Protein AF-A0A7X6UEA7-F1 (afdb_monomer)

Nearest PDB structures (foldseek):
  1wud-assembly1_A  TM=9.842E-01  e=2.933E-04  Escherichia coli
  2rhf-assembly1_A  TM=9.598E-01  e=3.816E-04  Deinococcus radiodurans R1 = ATCC 13939 = DSM 20539
  2e1e-assembly1_A  TM=8.185E-01  e=1.851E-03  Homo sapiens
  7aud-assembly2_A  TM=8.096E-01  e=1.851E-03  Homo sapiens
  2dgz-assembly1_A  TM=7.478E-01  e=2.285E-03  Homo sapiens

Structure (mmCIF, N/CA/C/O backbone):
data_AF-A0A7X6UEA7-F1
#
_entry.id   AF-A0A7X6UEA7-F1
#
loop_
_atom_site.group_PDB
_atom_site.id
_atom_site.type_symbol
_atom_site.label_atom_id
_atom_site.label_alt_id
_atom_site.label_comp_id
_atom_site.label_asym_id
_atom_site.label_entity_id
_atom_site.label_seq_id
_atom_site.pdbx_PDB_ins_code
_atom_site.Cartn_x
_atom_site.Cartn_y
_atom_site.Cartn_z
_atom_site.occupancy
_atom_site.B_iso_or_equiv
_atom_site.auth_seq_id
_atom_site.auth_comp_id
_atom_site.auth_asym_id
_atom_site.auth_atom_id
_atom_site.pdbx_PDB_model_num
ATOM 1 N N . GLN A 1 1 ? -40.895 -9.028 21.533 1.00 49.38 1 GLN A N 1
ATOM 2 C CA . GLN A 1 1 ? -39.539 -9.073 20.947 1.00 49.38 1 GLN A CA 1
ATOM 3 C C . GLN A 1 1 ? -39.641 -8.357 19.608 1.00 49.38 1 GLN A C 1
ATOM 5 O O . GLN A 1 1 ? -40.532 -8.708 18.850 1.00 49.38 1 GLN A O 1
ATOM 10 N N . GLY A 1 2 ? -38.910 -7.258 19.406 1.00 52.75 2 GLY A N 1
ATOM 11 C CA . GLY A 1 2 ? -39.102 -6.371 18.250 1.00 52.75 2 GLY A CA 1
ATOM 12 C C . GLY A 1 2 ? -38.281 -6.816 17.039 1.00 52.75 2 GLY A C 1
ATOM 13 O O . GLY A 1 2 ? -37.097 -7.087 17.183 1.00 52.75 2 GLY A O 1
ATOM 14 N N . GLU A 1 3 ? -38.911 -6.857 15.866 1.00 56.59 3 GLU A N 1
ATOM 15 C CA . GLU A 1 3 ? -38.336 -7.223 14.555 1.00 56.59 3 GLU A CA 1
ATOM 16 C C . GLU A 1 3 ? -37.404 -6.163 13.933 1.00 56.59 3 GLU A C 1
ATOM 18 O O . GLU A 1 3 ? -37.023 -6.257 12.771 1.00 56.59 3 GLU A O 1
ATOM 23 N N . TRP A 1 4 ? -36.989 -5.157 14.697 1.00 60.94 4 TRP A N 1
ATOM 24 C CA . TRP A 1 4 ? -36.084 -4.103 14.242 1.00 60.94 4 TRP A CA 1
ATOM 25 C C . TRP A 1 4 ? -34.906 -4.051 15.209 1.00 60.94 4 TRP A C 1
ATOM 27 O O . TRP A 1 4 ? -35.116 -4.238 16.407 1.00 60.94 4 TRP A O 1
ATOM 37 N N . GLY A 1 5 ? -33.684 -3.829 14.706 1.00 74.19 5 GLY A N 1
ATOM 38 C CA . GLY A 1 5 ? -32.421 -3.788 15.465 1.00 74.19 5 GLY A CA 1
ATOM 39 C C . GLY A 1 5 ? -32.334 -2.636 16.472 1.00 74.19 5 GLY A C 1
ATOM 40 O O . GLY A 1 5 ? -31.448 -1.790 16.399 1.00 74.19 5 GLY A O 1
ATOM 41 N N . VAL A 1 6 ? -33.286 -2.580 17.394 1.00 78.25 6 VAL A N 1
ATOM 42 C CA . VAL A 1 6 ? -33.416 -1.574 18.434 1.00 78.25 6 VAL A CA 1
ATOM 43 C C . VAL A 1 6 ? -32.502 -1.974 19.581 1.00 78.25 6 VAL A C 1
ATOM 45 O O . VAL A 1 6 ? -32.637 -3.051 20.162 1.00 78.25 6 VAL A O 1
ATOM 48 N N . LEU A 1 7 ? -31.571 -1.087 19.913 1.00 83.19 7 LEU A N 1
ATOM 49 C CA . LEU A 1 7 ? -30.723 -1.223 21.087 1.00 83.19 7 LEU A CA 1
ATOM 50 C C . LEU A 1 7 ? -31.416 -0.571 22.284 1.00 83.19 7 LEU A C 1
ATOM 52 O O . LEU A 1 7 ? -31.920 0.547 22.185 1.00 83.19 7 LEU A O 1
ATOM 56 N N . ALA A 1 8 ? -31.422 -1.269 23.417 1.00 82.31 8 ALA A N 1
ATOM 57 C CA . ALA A 1 8 ? -31.910 -0.746 24.686 1.00 82.31 8 ALA A CA 1
ATOM 58 C C . ALA A 1 8 ? -30.732 -0.511 25.649 1.00 82.31 8 ALA A C 1
ATOM 60 O O . ALA A 1 8 ? -29.780 -1.298 25.640 1.00 82.31 8 ALA A O 1
ATOM 61 N N . PRO A 1 9 ? -30.779 0.537 26.493 1.00 85.38 9 PRO A N 1
ATOM 62 C CA . PRO A 1 9 ? -29.775 0.748 27.528 1.00 85.38 9 PR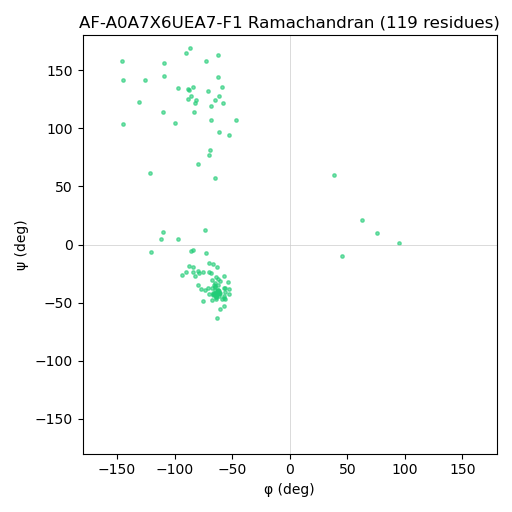O A CA 1
ATOM 63 C C . PRO A 1 9 ? -29.718 -0.441 28.490 1.00 85.38 9 PRO A C 1
ATOM 65 O O . PRO A 1 9 ? -30.748 -0.935 28.947 1.00 85.38 9 PRO A O 1
ATOM 68 N N . THR A 1 10 ? -28.507 -0.882 28.818 1.00 89.12 10 THR A N 1
ATOM 69 C CA . THR A 1 10 ? -28.282 -1.892 29.857 1.00 89.12 10 THR A CA 1
ATOM 70 C C . THR A 1 10 ? -28.179 -1.230 31.232 1.00 89.12 10 THR A C 1
ATOM 72 O O . THR A 1 10 ? -28.038 -0.012 31.343 1.00 89.12 10 THR A O 1
ATOM 75 N N . GLU A 1 11 ? -28.190 -2.024 32.305 1.00 89.31 11 GLU A N 1
ATOM 76 C CA . GLU A 1 11 ? -27.965 -1.526 33.673 1.00 89.31 11 GLU A CA 1
ATOM 77 C C . GLU A 1 11 ? -26.655 -0.726 33.807 1.00 89.31 11 GLU A C 1
ATOM 79 O O . GLU A 1 11 ? -26.604 0.267 34.533 1.00 89.31 11 GLU A O 1
ATOM 84 N N . ALA A 1 12 ? -25.630 -1.089 33.028 1.00 87.50 12 ALA A N 1
ATOM 85 C CA . ALA A 1 12 ? -24.346 -0.393 32.981 1.00 87.50 12 ALA A CA 1
ATOM 86 C C . ALA A 1 12 ? -24.431 1.034 32.399 1.00 87.50 12 ALA A C 1
ATOM 88 O O . ALA A 1 12 ? -23.524 1.833 32.612 1.00 87.50 12 ALA A O 1
ATOM 89 N N . ALA A 1 13 ? -25.514 1.394 31.700 1.00 88.50 13 ALA A N 1
ATOM 90 C CA . ALA A 1 13 ? -25.705 2.746 31.175 1.00 88.50 13 ALA A CA 1
ATOM 91 C C . ALA A 1 13 ? -26.101 3.760 32.263 1.00 88.50 13 ALA A C 1
ATOM 93 O O . ALA A 1 13 ? -25.869 4.956 32.100 1.00 88.50 13 ALA A O 1
ATOM 94 N N . LYS A 1 14 ? -26.683 3.312 33.385 1.00 91.75 14 LYS A N 1
ATOM 95 C CA . LY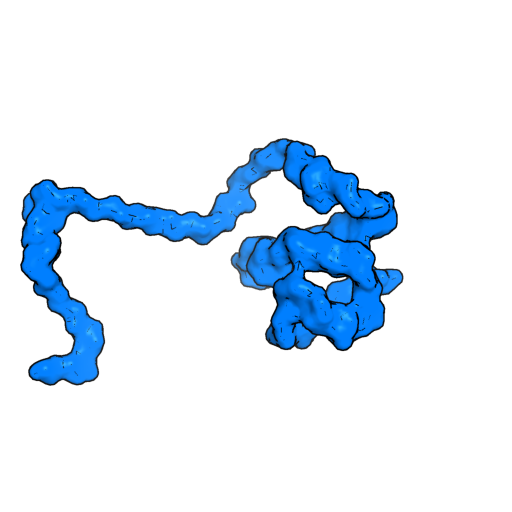S A 1 14 ? -27.197 4.192 34.451 1.00 91.75 14 LYS A CA 1
ATOM 96 C C . LYS A 1 14 ? -26.143 5.150 35.040 1.00 91.75 14 LYS A C 1
ATOM 98 O O . LYS A 1 14 ? -26.424 6.348 35.052 1.00 91.75 14 LYS A O 1
ATOM 103 N N . PRO A 1 15 ? -24.959 4.696 35.498 1.00 92.31 15 PRO A N 1
ATOM 104 C CA . PRO A 1 15 ? -23.942 5.602 36.047 1.00 92.31 15 PRO A CA 1
ATOM 105 C C . PRO A 1 15 ? -23.345 6.536 34.983 1.00 92.31 15 PRO A C 1
ATOM 107 O O . PRO A 1 15 ? -23.004 7.678 35.283 1.00 92.31 15 PRO A O 1
ATOM 110 N N . VAL A 1 16 ? -23.278 6.097 33.722 1.00 93.06 16 VAL A N 1
ATOM 111 C CA . VAL A 1 16 ? -22.806 6.929 32.603 1.00 93.06 16 VAL A CA 1
ATOM 112 C C . VAL A 1 16 ? -23.785 8.073 32.324 1.00 93.06 16 VAL A C 1
ATOM 114 O O . VAL A 1 16 ? -23.383 9.230 32.249 1.00 93.06 16 VAL A O 1
ATOM 117 N N . LEU A 1 17 ? -25.086 7.773 32.241 1.00 90.81 17 LEU A N 1
ATOM 118 C CA . LEU A 1 17 ? -26.136 8.767 31.979 1.00 90.81 17 LEU A CA 1
ATOM 119 C C . LEU A 1 17 ? -26.337 9.754 33.138 1.00 90.81 17 LEU A C 1
ATOM 121 O O . LEU A 1 17 ? -26.809 10.867 32.920 1.00 90.81 17 LEU A O 1
ATOM 125 N N . ARG A 1 18 ? -25.971 9.362 34.362 1.00 91.88 18 ARG A N 1
ATOM 126 C CA . ARG A 1 18 ? -25.966 10.236 35.546 1.00 91.88 18 ARG A CA 1
ATOM 127 C C . ARG A 1 18 ? -24.699 11.084 35.679 1.00 91.88 18 ARG A C 1
ATOM 129 O O . ARG A 1 18 ? -24.629 11.912 36.579 1.00 91.88 18 ARG A O 1
ATOM 136 N N . GLY A 1 19 ? -23.706 10.888 34.809 1.00 88.69 19 GLY A N 1
ATOM 137 C CA . GLY A 1 19 ? -22.423 11.593 34.871 1.00 88.69 19 GLY A CA 1
ATOM 138 C C . GLY A 1 19 ? -21.476 11.093 35.968 1.00 88.69 19 GLY A C 1
ATOM 139 O O . GLY A 1 19 ? -20.447 11.714 36.215 1.00 88.69 19 GLY A O 1
ATOM 140 N N . GLU A 1 20 ? -21.793 9.969 36.612 1.00 95.12 20 GLU A N 1
ATOM 141 C CA . GLU A 1 20 ? -20.987 9.352 37.675 1.00 95.12 20 GLU A CA 1
ATOM 142 C C . GLU A 1 20 ? -19.809 8.547 37.102 1.00 95.12 20 GLU A C 1
ATOM 144 O O . GLU A 1 20 ? -18.808 8.326 37.781 1.00 95.12 20 GLU A O 1
ATOM 149 N N . GLN A 1 21 ? -19.909 8.121 35.839 1.00 91.50 21 GLN A N 1
ATOM 150 C CA . GLN A 1 21 ? -18.874 7.367 35.141 1.00 91.50 21 GLN A CA 1
ATOM 151 C C . GLN A 1 21 ? -18.587 7.964 33.763 1.00 91.50 21 GLN A C 1
ATOM 153 O O . GLN A 1 21 ? -19.469 8.045 32.909 1.00 91.50 21 GLN A O 1
ATOM 158 N N . GLN A 1 22 ? -17.327 8.336 33.523 1.00 89.12 22 GLN A N 1
ATOM 159 C CA . GLN A 1 22 ? -16.885 8.803 32.210 1.00 89.12 22 GLN A CA 1
ATOM 160 C C . GLN A 1 22 ? -16.540 7.628 31.295 1.00 89.12 22 GLN A C 1
ATOM 162 O O . GLN A 1 22 ? -15.848 6.691 31.696 1.00 89.12 22 GLN A O 1
ATOM 167 N N . VAL A 1 23 ? -16.994 7.709 30.045 1.00 89.94 23 VAL A N 1
ATOM 168 C CA . VAL A 1 23 ? -16.645 6.763 28.982 1.00 89.94 23 VAL A CA 1
ATOM 169 C C . VAL A 1 23 ? -15.744 7.479 27.986 1.00 89.94 23 VAL A C 1
ATOM 171 O O . VAL A 1 23 ? -16.171 8.408 27.305 1.00 89.94 23 VAL A O 1
ATOM 174 N N . MET A 1 24 ? -14.492 7.038 27.898 1.00 89.31 24 MET A N 1
ATOM 175 C CA . MET A 1 24 ? -13.544 7.549 26.911 1.00 89.31 24 MET A CA 1
ATOM 176 C C . MET A 1 24 ? -13.759 6.813 25.589 1.00 89.31 24 MET A C 1
ATOM 178 O O . MET A 1 24 ? -13.518 5.609 25.496 1.00 89.31 24 MET A O 1
ATOM 182 N N . MET A 1 25 ? -14.201 7.526 24.555 1.00 82.44 25 MET A N 1
ATOM 183 C CA . MET A 1 25 ? -14.243 6.978 23.203 1.00 82.44 25 MET A CA 1
ATOM 184 C C . MET A 1 25 ? -12.848 7.096 22.591 1.00 82.44 25 MET A C 1
ATOM 186 O O . MET A 1 25 ? -12.288 8.192 22.540 1.00 82.44 25 MET A O 1
ATOM 190 N N . ARG A 1 26 ? -12.266 5.983 22.124 1.00 80.50 26 ARG A N 1
ATOM 191 C CA . ARG A 1 26 ? -11.059 6.086 21.295 1.00 80.50 26 ARG A CA 1
ATOM 192 C C . ARG A 1 26 ? -11.465 6.805 20.010 1.00 80.50 26 ARG A C 1
ATOM 194 O O . ARG A 1 26 ? -12.382 6.356 19.322 1.00 80.50 26 ARG A O 1
ATOM 201 N N . GLU A 1 27 ? -10.795 7.899 19.682 1.00 70.81 27 GLU A N 1
ATOM 202 C CA . GLU A 1 27 ? -10.902 8.460 18.343 1.00 70.81 27 GLU A CA 1
ATOM 203 C C . GLU A 1 27 ? -10.233 7.469 17.390 1.00 70.81 27 GLU A C 1
ATOM 205 O O . GLU A 1 27 ? -9.055 7.129 17.542 1.00 70.81 27 GLU A O 1
ATOM 210 N N . GLU A 1 28 ? -10.991 6.942 16.431 1.00 55.75 28 GLU A N 1
ATOM 211 C CA . GLU A 1 28 ? -10.372 6.234 15.326 1.00 55.75 28 GLU A CA 1
ATOM 212 C C . GLU A 1 28 ? -9.615 7.257 14.497 1.00 55.75 28 GLU A C 1
ATOM 214 O O . GLU A 1 28 ? -10.196 8.091 13.802 1.00 55.75 28 GLU A O 1
ATOM 219 N N . VAL A 1 29 ? -8.290 7.207 14.606 1.00 57.38 29 VAL A N 1
ATOM 220 C CA . VAL A 1 29 ? -7.404 8.012 13.781 1.00 57.38 29 VAL A CA 1
ATOM 221 C C . VAL A 1 29 ? -7.498 7.457 12.360 1.00 57.38 29 VAL A C 1
ATOM 223 O O . VAL A 1 29 ? -6.658 6.671 11.925 1.00 57.38 29 VAL A O 1
ATOM 226 N N . VAL A 1 30 ? -8.533 7.850 11.611 1.00 55.88 30 VAL A N 1
ATOM 227 C CA . VAL A 1 30 ? -8.482 7.820 10.149 1.00 55.88 30 VAL A CA 1
ATOM 228 C C . VAL A 1 30 ? -7.347 8.769 9.817 1.00 55.88 30 VAL A C 1
ATOM 230 O O . VAL A 1 30 ? -7.511 9.983 9.925 1.00 55.88 30 VAL A O 1
ATOM 233 N N . ALA A 1 31 ? -6.157 8.210 9.596 1.00 50.38 31 ALA A N 1
ATOM 234 C CA . ALA A 1 31 ? -4.902 8.936 9.594 1.00 50.38 31 ALA A CA 1
ATOM 235 C C . ALA A 1 31 ? -4.970 10.141 8.648 1.00 50.38 31 ALA A C 1
ATOM 237 O O . ALA A 1 31 ? -4.681 10.045 7.456 1.00 50.38 31 ALA A O 1
ATOM 238 N N . ARG A 1 32 ? -5.300 11.311 9.204 1.00 54.88 32 ARG A N 1
ATOM 239 C CA . ARG A 1 32 ? -5.044 12.611 8.597 1.00 54.88 32 ARG A CA 1
ATOM 240 C C . ARG A 1 32 ? -3.537 12.815 8.646 1.00 54.88 32 ARG A C 1
ATOM 242 O O . ARG A 1 32 ? -3.006 13.522 9.494 1.00 54.88 32 ARG A O 1
ATOM 249 N N . SER A 1 33 ? -2.825 12.144 7.747 1.00 50.88 33 SER A N 1
ATOM 250 C CA . SER A 1 33 ? -1.396 12.354 7.545 1.00 50.88 33 SER A CA 1
ATOM 251 C C . SER A 1 33 ? -1.193 13.604 6.690 1.00 50.88 33 SER A C 1
ATOM 253 O O . SER A 1 33 ? -0.811 13.553 5.526 1.00 50.88 33 SER A O 1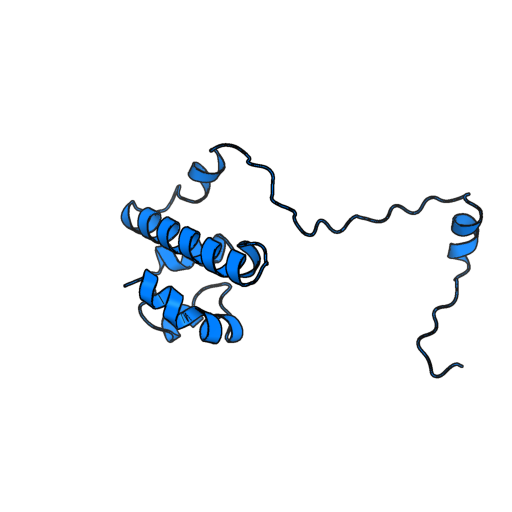
ATOM 255 N N . ALA A 1 34 ? -1.493 14.753 7.288 1.00 52.28 34 ALA A N 1
ATOM 256 C CA . ALA A 1 34 ? -1.074 16.062 6.816 1.00 52.28 34 ALA A CA 1
ATOM 257 C C . ALA A 1 34 ? -0.253 16.722 7.929 1.00 52.28 34 ALA A C 1
ATOM 259 O O . ALA A 1 34 ? -0.610 17.755 8.477 1.00 52.28 34 ALA A O 1
ATOM 260 N N . ALA A 1 35 ? 0.860 16.088 8.289 1.00 47.97 35 ALA A N 1
ATOM 261 C CA . 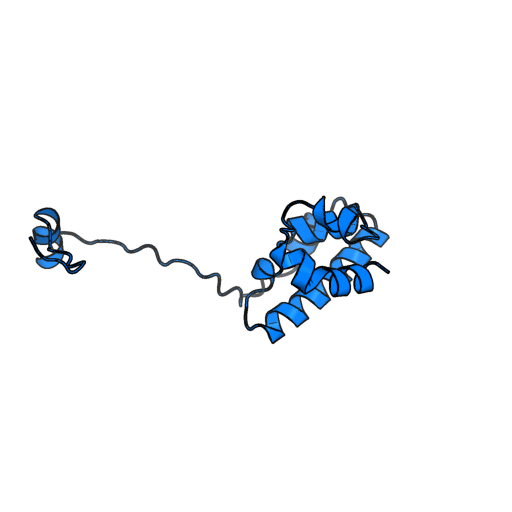ALA A 1 35 ? 1.923 16.727 9.047 1.00 47.97 35 ALA A CA 1
ATOM 262 C C . ALA A 1 35 ? 3.255 16.157 8.558 1.00 47.97 35 ALA A C 1
ATOM 264 O O . ALA A 1 35 ? 3.625 15.020 8.851 1.00 47.97 35 ALA A O 1
ATOM 265 N N . ARG A 1 36 ? 3.956 16.965 7.755 1.00 56.53 36 ARG A N 1
ATOM 266 C CA . ARG A 1 36 ? 5.355 16.769 7.366 1.00 56.53 36 ARG A CA 1
ATOM 267 C C . ARG A 1 36 ? 6.186 16.424 8.608 1.00 56.53 36 ARG A C 1
ATOM 269 O O . ARG A 1 36 ? 6.498 17.310 9.397 1.00 56.53 36 ARG A O 1
ATOM 276 N N . ARG A 1 37 ? 6.606 15.164 8.746 1.00 46.97 37 ARG A N 1
ATOM 277 C CA . ARG A 1 37 ? 7.806 14.825 9.524 1.00 46.97 37 ARG A CA 1
ATOM 278 C C . ARG A 1 37 ? 9.013 14.893 8.581 1.00 46.97 37 ARG A C 1
ATOM 280 O O . ARG A 1 37 ? 8.971 14.267 7.519 1.00 46.97 37 ARG A O 1
ATOM 287 N N . PRO A 1 38 ? 10.058 15.668 8.914 1.00 42.38 38 PRO A N 1
ATOM 288 C CA . PRO A 1 38 ? 11.204 15.865 8.038 1.00 42.38 38 PRO A CA 1
ATOM 289 C C . PRO A 1 38 ? 12.059 14.590 7.938 1.00 42.38 38 PRO A C 1
ATOM 291 O O . PRO A 1 38 ? 12.367 13.957 8.943 1.00 42.38 38 PRO A O 1
ATOM 294 N N . SER A 1 39 ? 12.381 14.233 6.690 1.00 51.69 39 SER A N 1
ATOM 295 C CA . SER A 1 39 ? 13.567 13.532 6.151 1.00 51.69 39 SER A CA 1
ATOM 296 C C . SER A 1 39 ? 14.174 12.271 6.800 1.00 51.69 39 SER A C 1
ATOM 298 O O . SER A 1 39 ? 14.984 11.635 6.127 1.00 51.69 39 SER A O 1
ATOM 300 N N . SER A 1 40 ? 13.802 11.812 7.999 1.00 45.09 40 SER A N 1
ATOM 301 C CA . SER A 1 40 ? 14.421 10.605 8.588 1.00 45.09 40 SER A CA 1
ATOM 302 C C . SER A 1 40 ? 13.819 9.286 8.087 1.00 45.09 40 SER A C 1
ATOM 304 O O . SER A 1 40 ? 14.528 8.288 7.991 1.00 45.09 40 SER A O 1
ATOM 306 N N . ALA A 1 41 ? 12.550 9.286 7.663 1.00 48.44 41 ALA A N 1
ATOM 307 C CA . ALA A 1 41 ? 11.897 8.106 7.081 1.00 48.44 41 ALA A CA 1
ATOM 308 C C . ALA A 1 41 ? 12.442 7.733 5.689 1.00 48.44 41 ALA A C 1
ATOM 310 O O . ALA A 1 41 ? 12.238 6.614 5.226 1.00 48.44 41 ALA A O 1
ATOM 311 N N . LYS A 1 42 ? 13.165 8.649 5.023 1.00 48.06 42 LYS A N 1
ATOM 312 C CA . LYS A 1 42 ? 13.803 8.365 3.730 1.00 48.06 42 LYS A CA 1
ATOM 313 C C . LYS A 1 42 ? 14.984 7.398 3.870 1.00 48.06 42 LYS A C 1
ATOM 315 O O . LYS A 1 42 ? 15.310 6.734 2.903 1.00 48.06 42 LYS A O 1
ATOM 320 N N . LYS A 1 43 ? 15.606 7.291 5.053 1.00 47.12 43 LYS A N 1
ATOM 321 C CA . LYS A 1 43 ? 16.776 6.420 5.263 1.00 47.12 43 LYS A CA 1
ATOM 322 C C . LYS A 1 43 ? 16.440 4.997 5.700 1.00 47.12 43 LYS A C 1
ATOM 324 O O . LYS A 1 43 ? 17.251 4.118 5.467 1.00 47.12 43 LYS A O 1
ATOM 329 N N . THR A 1 44 ? 15.285 4.745 6.314 1.00 49.44 44 THR A N 1
ATOM 330 C CA . THR A 1 44 ? 14.942 3.401 6.816 1.00 49.44 44 THR A CA 1
ATOM 331 C C . THR A 1 44 ? 14.136 2.563 5.827 1.00 49.44 44 THR A C 1
ATOM 333 O O . THR A 1 44 ? 14.231 1.342 5.865 1.00 49.44 44 THR A O 1
ATOM 336 N N . ALA A 1 45 ? 13.380 3.181 4.913 1.00 53.94 45 ALA A N 1
ATOM 337 C CA . ALA A 1 45 ? 12.604 2.444 3.910 1.00 53.94 45 ALA A CA 1
ATOM 338 C C . ALA A 1 45 ? 13.450 1.934 2.724 1.00 53.94 45 ALA A C 1
ATOM 340 O O . ALA A 1 45 ? 13.077 0.948 2.092 1.00 53.94 45 ALA A O 1
ATOM 341 N N . THR A 1 46 ? 14.589 2.577 2.438 1.00 55.59 46 THR A N 1
ATOM 342 C CA . THR A 1 46 ? 15.485 2.252 1.313 1.00 55.59 46 THR A CA 1
ATOM 343 C C . THR A 1 46 ? 16.839 1.684 1.744 1.00 55.59 46 THR A C 1
ATOM 345 O O . THR A 1 46 ? 17.680 1.452 0.886 1.00 55.59 46 THR A O 1
ATOM 348 N N . ALA A 1 47 ? 17.064 1.449 3.045 1.00 58.53 47 ALA A N 1
ATOM 349 C CA . ALA A 1 47 ? 18.365 1.016 3.576 1.00 58.53 47 ALA A CA 1
ATOM 350 C C . ALA A 1 47 ? 18.902 -0.282 2.940 1.00 58.53 47 ALA A C 1
ATOM 352 O O . ALA A 1 47 ? 20.112 -0.453 2.863 1.00 58.53 47 ALA A O 1
ATOM 353 N N . ASP A 1 48 ? 18.008 -1.151 2.454 1.00 65.62 48 ASP A N 1
ATOM 354 C CA . ASP A 1 48 ? 18.355 -2.425 1.806 1.00 65.62 48 ASP A CA 1
ATOM 355 C C . ASP A 1 48 ? 18.072 -2.442 0.288 1.00 65.62 48 ASP A C 1
ATOM 357 O O . ASP A 1 48 ? 18.037 -3.516 -0.311 1.00 65.62 48 ASP A O 1
ATOM 361 N N . LEU A 1 49 ? 17.767 -1.300 -0.339 1.00 75.19 49 LEU A N 1
ATOM 362 C CA . LEU A 1 49 ? 17.491 -1.243 -1.779 1.00 75.19 49 LEU A CA 1
ATOM 363 C C . LEU A 1 49 ? 18.748 -0.812 -2.539 1.00 75.19 49 LEU A C 1
ATOM 365 O O . LEU A 1 49 ? 19.402 0.157 -2.156 1.00 75.19 49 LEU A O 1
ATOM 369 N N . SER A 1 50 ? 19.061 -1.499 -3.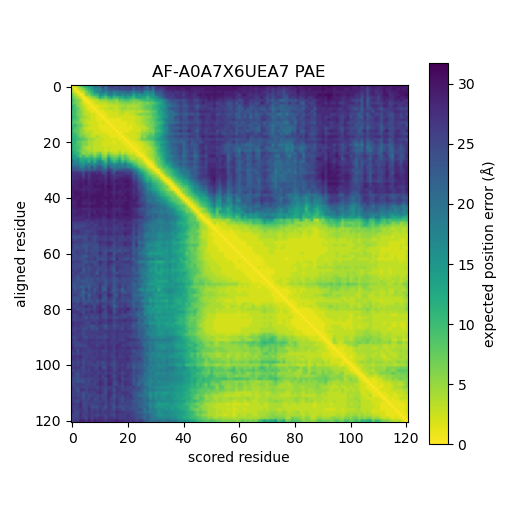641 1.00 83.62 50 SER A N 1
ATOM 370 C CA . SER A 1 50 ? 20.064 -1.017 -4.597 1.00 83.62 50 SER A CA 1
ATOM 371 C C . SER A 1 50 ? 19.622 0.314 -5.218 1.00 83.62 50 SER A C 1
ATOM 373 O O . SER A 1 50 ? 18.446 0.675 -5.166 1.00 83.62 50 SER A O 1
ATOM 375 N N . GLU A 1 51 ? 20.546 1.052 -5.832 1.00 81.94 51 GLU A N 1
ATOM 376 C CA . GLU A 1 51 ? 20.253 2.357 -6.446 1.00 81.94 51 GLU A CA 1
ATOM 377 C C . GLU A 1 51 ? 19.121 2.267 -7.491 1.00 81.94 51 GLU A C 1
ATOM 379 O O . GLU A 1 51 ? 18.175 3.058 -7.474 1.00 81.94 51 GLU A O 1
ATOM 384 N N . ASP A 1 52 ? 19.131 1.202 -8.293 1.00 83.62 52 ASP A N 1
ATOM 385 C CA . ASP A 1 52 ? 18.080 0.867 -9.257 1.00 83.62 52 ASP A CA 1
ATOM 386 C C . ASP A 1 52 ? 16.718 0.583 -8.598 1.00 83.62 52 ASP A C 1
ATOM 388 O O . ASP A 1 52 ? 15.659 1.011 -9.077 1.00 83.62 52 ASP A O 1
ATOM 392 N N . GLN A 1 53 ? 16.721 -0.153 -7.486 1.00 85.31 53 GLN A N 1
ATOM 393 C CA . GLN A 1 53 ? 15.506 -0.477 -6.739 1.00 85.31 53 GLN A CA 1
ATOM 394 C C . GLN A 1 53 ? 14.952 0.763 -6.031 1.00 85.31 53 GLN A C 1
ATOM 396 O O . GLN A 1 53 ? 13.739 0.966 -6.010 1.00 85.31 53 GLN A O 1
ATOM 401 N N . ALA A 1 54 ? 15.820 1.630 -5.508 1.00 85.94 54 ALA A N 1
ATOM 402 C CA . ALA A 1 54 ? 15.437 2.898 -4.903 1.00 85.94 54 ALA A CA 1
ATOM 403 C C . ALA A 1 54 ? 14.799 3.842 -5.936 1.00 85.94 54 ALA A C 1
ATOM 405 O O . ALA A 1 54 ? 13.750 4.424 -5.660 1.00 85.94 54 ALA A O 1
ATOM 406 N N . ALA A 1 55 ? 15.358 3.927 -7.148 1.00 87.50 55 ALA A N 1
ATOM 407 C CA . ALA A 1 55 ? 14.760 4.688 -8.246 1.00 87.50 55 ALA A CA 1
ATOM 408 C C . ALA A 1 55 ? 13.370 4.147 -8.631 1.00 87.50 55 ALA A C 1
ATOM 410 O O . ALA A 1 55 ? 12.420 4.909 -8.815 1.00 87.50 55 ALA A O 1
ATOM 411 N N . THR A 1 56 ? 13.224 2.820 -8.683 1.00 87.81 56 THR A N 1
ATOM 412 C CA . THR A 1 56 ? 11.937 2.159 -8.964 1.00 87.81 56 THR A CA 1
ATOM 413 C C . THR A 1 56 ? 10.911 2.442 -7.862 1.00 87.81 56 THR A C 1
ATOM 415 O O . THR A 1 56 ? 9.754 2.752 -8.141 1.00 87.81 56 THR A O 1
ATOM 418 N N . PHE A 1 57 ? 11.337 2.379 -6.601 1.00 88.25 57 PHE A N 1
ATOM 419 C CA . PHE A 1 57 ? 10.493 2.665 -5.446 1.00 88.25 57 PHE A CA 1
ATOM 420 C C . PHE A 1 57 ? 9.964 4.106 -5.456 1.00 88.25 57 PHE A C 1
ATOM 422 O O . PHE A 1 57 ? 8.783 4.321 -5.183 1.00 88.25 57 PHE A O 1
ATOM 429 N N . GLU A 1 58 ? 10.798 5.089 -5.805 1.00 88.56 58 GLU A N 1
ATOM 430 C CA . GLU A 1 58 ? 10.358 6.486 -5.907 1.00 88.56 58 GLU A CA 1
ATOM 431 C C . GLU A 1 58 ? 9.364 6.688 -7.068 1.00 88.56 58 GLU A C 1
ATOM 433 O O . GLU A 1 58 ? 8.321 7.304 -6.850 1.00 88.56 58 GLU A O 1
ATOM 438 N N . ARG A 1 59 ? 9.581 6.072 -8.246 1.00 89.56 59 ARG A N 1
ATOM 439 C CA . ARG A 1 59 ? 8.593 6.088 -9.354 1.00 89.56 59 ARG A CA 1
ATOM 440 C C . ARG A 1 59 ? 7.230 5.543 -8.909 1.00 89.56 59 ARG A C 1
ATOM 442 O O . ARG A 1 59 ? 6.191 6.160 -9.142 1.00 89.56 59 ARG A O 1
ATOM 449 N N . LEU A 1 60 ? 7.228 4.401 -8.220 1.00 89.94 60 LEU A N 1
ATOM 450 C CA . LEU A 1 60 ? 6.005 3.785 -7.695 1.00 89.94 60 LEU A CA 1
ATOM 451 C C . LEU A 1 60 ? 5.325 4.655 -6.627 1.00 89.94 60 LEU A C 1
ATOM 453 O O . LEU A 1 60 ? 4.096 4.712 -6.545 1.00 89.94 60 LEU A O 1
ATOM 457 N N . ARG A 1 61 ? 6.113 5.346 -5.799 1.00 88.62 61 ARG A N 1
ATOM 458 C CA . ARG A 1 61 ? 5.609 6.261 -4.774 1.00 88.62 61 ARG A CA 1
ATOM 459 C C . ARG A 1 61 ? 4.909 7.469 -5.389 1.00 88.62 61 ARG A C 1
ATOM 461 O O . ARG A 1 61 ? 3.862 7.870 -4.877 1.00 88.62 61 ARG A O 1
ATOM 468 N N . GLU A 1 62 ? 5.484 8.047 -6.438 1.00 89.75 62 GLU A N 1
ATOM 469 C CA . GLU A 1 62 ? 4.903 9.179 -7.165 1.00 89.75 62 GLU A CA 1
ATOM 470 C C . GLU A 1 62 ? 3.583 8.795 -7.828 1.00 89.75 62 GLU A C 1
ATOM 472 O O . GLU A 1 62 ? 2.579 9.480 -7.625 1.00 89.75 62 GLU A O 1
ATOM 477 N N . TRP A 1 63 ? 3.546 7.656 -8.521 1.00 91.69 63 TRP A N 1
ATOM 478 C CA . TRP A 1 63 ? 2.307 7.143 -9.102 1.00 91.69 63 TRP A CA 1
ATOM 479 C C . TRP A 1 63 ? 1.228 6.900 -8.042 1.00 91.69 63 TRP A C 1
ATOM 481 O O . TRP A 1 63 ? 0.109 7.390 -8.178 1.00 91.69 63 TRP A O 1
ATOM 491 N N . ARG A 1 64 ? 1.577 6.245 -6.926 1.00 90.38 64 ARG A N 1
ATOM 492 C CA . ARG A 1 64 ? 0.646 6.017 -5.811 1.00 90.38 64 ARG A CA 1
ATOM 493 C C . ARG A 1 64 ? 0.052 7.323 -5.287 1.00 90.38 64 ARG A C 1
ATOM 495 O O . ARG A 1 64 ? -1.107 7.349 -4.887 1.00 90.38 64 ARG A O 1
ATOM 502 N N . LEU A 1 65 ? 0.843 8.395 -5.241 1.00 88.44 65 LEU A N 1
ATOM 503 C CA . LEU A 1 65 ? 0.364 9.708 -4.820 1.00 88.44 65 LEU A CA 1
ATOM 504 C C . LEU A 1 65 ? -0.630 10.299 -5.831 1.00 88.44 65 LEU A C 1
ATOM 506 O O . LEU A 1 65 ? -1.593 10.932 -5.405 1.00 88.44 65 LEU A O 1
ATOM 510 N N . GLY A 1 66 ? -0.407 10.092 -7.130 1.00 88.50 66 GLY A N 1
ATOM 511 C CA . GLY A 1 66 ? -1.349 10.450 -8.193 1.00 88.50 66 GLY A CA 1
ATOM 512 C C . GLY A 1 66 ? -2.687 9.728 -8.039 1.00 88.50 66 GLY A C 1
ATOM 513 O O . GLY A 1 66 ? -3.711 10.383 -7.865 1.00 88.50 66 GLY A O 1
ATOM 514 N N . GLU A 1 67 ? -2.658 8.398 -7.962 1.00 89.12 67 GLU A N 1
ATOM 515 C CA . GLU A 1 67 ? -3.858 7.561 -7.789 1.00 89.12 67 GLU A CA 1
ATOM 516 C C . GLU A 1 67 ? -4.654 7.920 -6.534 1.00 89.12 67 GLU A C 1
ATOM 518 O O . GLU A 1 67 ? -5.877 8.041 -6.542 1.00 89.12 67 GLU A O 1
ATOM 523 N N . ALA A 1 68 ? -3.942 8.115 -5.427 1.00 85.44 68 ALA A N 1
ATOM 524 C CA . ALA A 1 68 ? -4.531 8.483 -4.151 1.00 85.44 68 ALA A CA 1
ATOM 525 C C . ALA A 1 68 ? -5.243 9.840 -4.220 1.00 85.44 68 ALA A C 1
ATOM 527 O O . ALA A 1 68 ? -6.326 10.003 -3.658 1.00 85.44 68 ALA A O 1
ATOM 528 N N . ARG A 1 69 ? -4.660 10.807 -4.940 1.00 86.75 69 ARG A N 1
ATOM 529 C CA . ARG A 1 69 ? -5.279 12.118 -5.180 1.00 86.75 69 ARG A CA 1
ATOM 530 C C . ARG A 1 69 ? -6.526 12.002 -6.044 1.00 86.75 69 ARG A C 1
ATOM 532 O O . ARG A 1 69 ? -7.523 12.628 -5.705 1.00 86.75 69 ARG A O 1
ATOM 539 N N . GLU A 1 70 ? -6.479 11.206 -7.107 1.00 87.06 70 GLU A N 1
ATOM 540 C CA . GLU A 1 70 ? -7.619 10.996 -8.005 1.00 87.06 70 GLU A CA 1
ATOM 541 C C . GLU A 1 70 ? -8.803 10.341 -7.284 1.00 87.06 70 GLU A C 1
ATOM 543 O O . GLU A 1 70 ? -9.948 10.753 -7.442 1.00 87.06 70 GLU A O 1
ATOM 548 N N . GLN A 1 71 ? -8.521 9.378 -6.409 1.00 84.62 71 GLN A N 1
ATOM 549 C CA . GLN A 1 71 ? -9.541 8.673 -5.634 1.00 84.62 71 GLN A CA 1
ATOM 550 C C . GLN A 1 71 ? -9.936 9.394 -4.336 1.00 84.62 71 GLN A C 1
ATOM 552 O O . GLN A 1 71 ? -10.834 8.937 -3.631 1.00 84.62 71 GLN A O 1
ATOM 557 N N . GLY A 1 72 ? -9.264 10.496 -3.985 1.00 84.00 72 GLY A N 1
ATOM 558 C CA . GLY A 1 72 ? -9.495 11.222 -2.733 1.00 84.00 72 GLY A CA 1
ATOM 559 C C . GLY A 1 72 ? -9.181 10.407 -1.470 1.00 84.00 72 GLY A C 1
ATOM 560 O O . GLY A 1 72 ? -9.687 10.721 -0.392 1.00 84.00 72 GLY A O 1
ATOM 561 N N . VAL A 1 73 ? -8.362 9.357 -1.584 1.00 82.06 73 VAL A N 1
ATOM 562 C CA . VAL A 1 73 ? -7.990 8.464 -0.476 1.00 82.06 73 VAL A CA 1
ATOM 563 C C . VAL A 1 73 ? -6.528 8.665 -0.075 1.00 82.06 73 VAL A C 1
ATOM 565 O O . VAL A 1 73 ? -5.709 9.103 -0.880 1.00 82.06 73 VAL A O 1
ATOM 568 N N . PRO A 1 74 ? -6.131 8.325 1.160 1.00 78.56 74 PRO A N 1
ATOM 569 C CA . PRO A 1 74 ? -4.722 8.349 1.535 1.00 78.56 74 PRO A CA 1
ATOM 570 C C . PRO A 1 74 ? -3.863 7.355 0.718 1.00 78.56 74 PRO A C 1
ATOM 572 O O . PRO A 1 74 ? -4.304 6.229 0.480 1.00 78.56 74 PRO A O 1
ATOM 575 N N . PRO A 1 75 ? -2.598 7.683 0.371 1.00 81.00 75 PRO A N 1
ATOM 576 C CA . PRO A 1 75 ? -1.725 6.821 -0.438 1.00 81.00 75 PRO A CA 1
ATOM 577 C C . PRO A 1 75 ? -1.568 5.385 0.062 1.00 81.00 75 PRO A C 1
ATOM 579 O O . PRO A 1 75 ? -1.558 4.451 -0.735 1.00 81.00 75 PRO A O 1
ATOM 582 N N . TYR A 1 76 ? -1.498 5.187 1.380 1.00 81.56 76 TYR A N 1
ATOM 583 C CA . TYR A 1 76 ? -1.349 3.856 1.975 1.00 81.56 76 TYR A CA 1
ATOM 584 C C . TYR A 1 76 ? -2.544 2.922 1.696 1.00 81.56 76 TYR A C 1
ATOM 586 O O . TYR A 1 76 ? -2.396 1.707 1.816 1.00 81.56 76 TYR A O 1
ATOM 594 N N . VAL A 1 77 ? -3.713 3.464 1.320 1.00 82.25 77 VAL A N 1
ATOM 595 C CA . VAL A 1 77 ? -4.912 2.686 0.958 1.00 82.25 77 VAL A CA 1
ATOM 596 C C . VAL A 1 77 ? -4.744 2.028 -0.411 1.00 82.25 77 VAL A C 1
ATOM 598 O O . VAL A 1 77 ? -5.111 0.861 -0.581 1.00 82.25 77 VAL A O 1
ATOM 601 N N . VAL A 1 78 ? -4.134 2.745 -1.362 1.00 85.12 78 VAL A N 1
ATOM 602 C CA . VAL A 1 78 ? -3.812 2.220 -2.697 1.00 85.12 78 VAL A CA 1
ATOM 603 C C . VAL A 1 78 ? -2.814 1.070 -2.539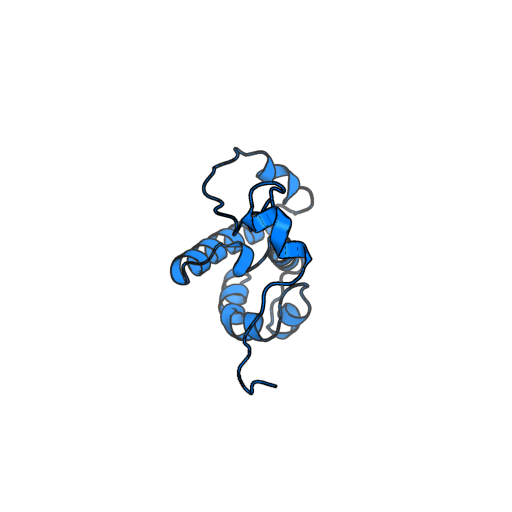 1.00 85.12 78 VAL A C 1
ATOM 605 O O . VAL A 1 78 ? -3.170 -0.093 -2.7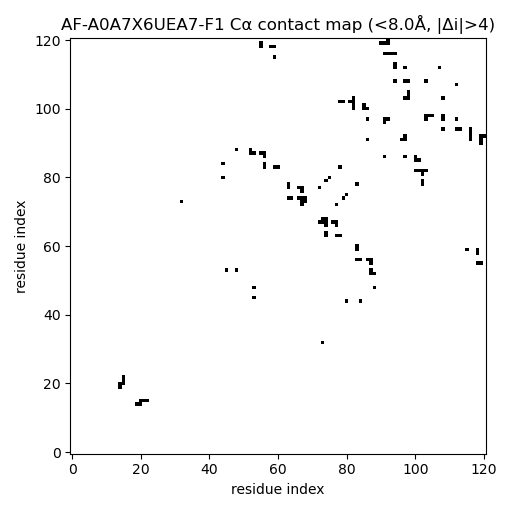44 1.00 85.12 78 VAL A O 1
ATOM 608 N N . PHE A 1 79 ? -1.621 1.365 -2.016 1.00 86.00 79 PHE A N 1
ATOM 609 C CA . PHE A 1 79 ? -0.630 0.361 -1.622 1.00 86.00 79 PHE A CA 1
ATOM 610 C C . PHE A 1 79 ? 0.148 0.796 -0.383 1.00 86.00 79 PHE A C 1
ATOM 612 O O . PHE A 1 79 ? 0.530 1.958 -0.252 1.00 86.00 79 PHE A O 1
ATOM 619 N N . GLY A 1 80 ? 0.442 -0.152 0.506 1.00 81.44 80 GLY A N 1
ATOM 620 C CA . GLY A 1 80 ? 1.359 0.078 1.619 1.00 81.44 80 GLY A CA 1
ATOM 621 C C . GLY A 1 80 ? 2.814 0.154 1.150 1.00 81.44 80 GLY A C 1
ATOM 622 O O . GLY A 1 80 ? 3.173 -0.389 0.105 1.00 81.44 80 GLY A O 1
ATOM 623 N N . ASP A 1 81 ? 3.673 0.789 1.948 1.00 83.38 81 ASP A N 1
ATOM 624 C CA . ASP A 1 81 ? 5.110 0.893 1.646 1.00 83.38 81 ASP A CA 1
ATOM 625 C C . ASP A 1 81 ? 5.781 -0.490 1.548 1.00 83.38 81 ASP A C 1
ATOM 627 O O . ASP A 1 81 ? 6.683 -0.678 0.736 1.00 83.38 81 ASP A O 1
ATOM 631 N N . ALA A 1 82 ? 5.295 -1.482 2.306 1.00 82.25 82 ALA A N 1
ATOM 632 C CA . ALA A 1 82 ? 5.767 -2.866 2.227 1.00 82.25 82 ALA A CA 1
ATOM 633 C C . ALA A 1 82 ? 5.535 -3.487 0.837 1.00 82.25 82 ALA A C 1
ATOM 635 O O . ALA A 1 82 ? 6.432 -4.124 0.289 1.00 82.25 82 ALA A O 1
ATOM 636 N N . THR A 1 83 ? 4.364 -3.246 0.240 1.00 85.75 83 THR A N 1
ATOM 637 C CA . THR A 1 83 ? 4.035 -3.722 -1.110 1.00 85.75 83 THR A CA 1
ATOM 638 C C . THR A 1 83 ? 4.852 -2.983 -2.166 1.00 85.75 83 THR A C 1
ATOM 640 O O . THR A 1 83 ? 5.400 -3.624 -3.056 1.00 85.75 83 THR A O 1
ATOM 643 N N . LEU A 1 84 ? 5.018 -1.658 -2.047 1.00 87.56 84 LEU A N 1
ATOM 644 C CA . LEU A 1 84 ? 5.875 -0.897 -2.967 1.00 87.56 84 LEU A CA 1
ATOM 645 C C . LEU A 1 84 ? 7.336 -1.359 -2.917 1.00 87.56 84 LEU A C 1
ATOM 647 O O . LEU A 1 84 ? 7.985 -1.473 -3.954 1.00 87.56 84 LEU A O 1
ATOM 651 N N . ARG A 1 85 ? 7.850 -1.663 -1.720 1.00 85.44 85 ARG A N 1
ATOM 652 C CA . ARG A 1 85 ? 9.193 -2.224 -1.550 1.00 85.44 85 ARG A CA 1
ATOM 653 C C . ARG A 1 85 ? 9.298 -3.598 -2.204 1.00 85.44 85 ARG A C 1
ATOM 655 O O . ARG A 1 85 ? 10.256 -3.844 -2.925 1.00 85.44 85 ARG A O 1
ATOM 662 N N . ALA A 1 86 ? 8.312 -4.469 -1.999 1.00 85.19 86 ALA A N 1
ATOM 663 C CA . ALA A 1 86 ? 8.288 -5.781 -2.637 1.00 85.19 86 ALA A CA 1
ATOM 664 C C . ALA A 1 86 ? 8.253 -5.669 -4.172 1.00 85.19 86 ALA A C 1
ATOM 666 O O . ALA A 1 86 ? 9.004 -6.367 -4.844 1.00 85.19 86 ALA A O 1
ATOM 667 N N . LEU A 1 87 ? 7.472 -4.740 -4.731 1.00 87.31 87 LEU A N 1
ATOM 668 C CA . LEU A 1 87 ? 7.459 -4.456 -6.171 1.00 87.31 87 LEU A CA 1
ATOM 669 C C . LEU A 1 87 ? 8.820 -3.973 -6.682 1.00 87.31 87 LEU A C 1
ATOM 671 O O . LEU A 1 87 ? 9.293 -4.452 -7.710 1.00 87.31 87 LEU A O 1
ATOM 675 N N . ALA A 1 88 ? 9.470 -3.069 -5.948 1.00 87.81 88 ALA A N 1
ATOM 676 C CA . ALA A 1 88 ? 10.794 -2.568 -6.301 1.00 87.81 88 ALA A CA 1
ATOM 677 C C . ALA A 1 88 ? 11.875 -3.662 -6.245 1.00 87.81 88 ALA A C 1
ATOM 679 O O . ALA A 1 88 ? 12.767 -3.671 -7.088 1.00 87.81 88 ALA A O 1
ATOM 680 N N . VAL A 1 89 ? 11.789 -4.590 -5.285 1.00 85.88 89 VAL A N 1
ATOM 681 C CA . VAL A 1 89 ? 12.740 -5.705 -5.128 1.00 85.88 89 VAL A CA 1
ATOM 682 C C . VAL A 1 89 ? 12.511 -6.794 -6.174 1.00 85.88 89 VAL A C 1
ATOM 684 O O . VAL A 1 89 ? 13.465 -7.231 -6.812 1.00 85.88 89 VAL A O 1
ATOM 687 N N . HIS A 1 90 ? 11.264 -7.232 -6.352 1.00 84.69 90 HIS A N 1
ATOM 688 C CA . HIS A 1 90 ? 10.928 -8.372 -7.206 1.00 84.69 90 HIS A CA 1
ATOM 689 C C . HIS A 1 90 ? 10.781 -8.015 -8.688 1.00 84.69 90 HIS A C 1
ATOM 691 O O . HIS A 1 90 ? 10.848 -8.923 -9.511 1.00 84.69 90 HIS A O 1
ATOM 697 N N . ARG A 1 91 ? 10.565 -6.734 -9.031 1.00 84.75 91 ARG A N 1
ATOM 698 C CA . ARG A 1 91 ? 10.351 -6.236 -10.407 1.00 84.75 91 ARG A CA 1
ATOM 699 C C . ARG A 1 91 ? 9.504 -7.185 -11.276 1.00 84.75 91 ARG A C 1
ATOM 701 O O . ARG A 1 91 ? 9.977 -7.683 -12.298 1.00 84.75 91 ARG A O 1
ATOM 708 N N . PRO A 1 92 ? 8.257 -7.478 -10.869 1.00 84.69 92 PRO A N 1
ATOM 709 C CA . PRO A 1 92 ? 7.391 -8.363 -11.635 1.00 84.69 92 PRO A CA 1
ATOM 710 C C . PRO A 1 92 ? 7.115 -7.784 -13.028 1.00 84.69 92 PRO A C 1
ATOM 712 O O . PRO A 1 92 ? 6.665 -6.650 -13.157 1.00 84.69 92 PRO A O 1
ATOM 715 N N . ALA A 1 93 ? 7.354 -8.589 -14.064 1.00 84.81 93 ALA A N 1
ATOM 716 C CA . ALA A 1 93 ? 7.123 -8.220 -15.464 1.00 84.81 93 ALA A CA 1
ATOM 717 C C . ALA A 1 93 ? 5.774 -8.729 -16.013 1.00 84.81 93 ALA A C 1
ATOM 719 O O . ALA A 1 93 ? 5.491 -8.603 -17.202 1.00 84.81 93 ALA A O 1
ATOM 720 N N . SER A 1 94 ? 4.939 -9.344 -15.169 1.00 85.44 94 SER A N 1
ATOM 721 C CA . SER A 1 94 ? 3.641 -9.893 -15.565 1.00 85.44 94 SER A CA 1
ATOM 722 C C . SER A 1 94 ? 2.599 -9.761 -14.455 1.00 85.44 94 SER A C 1
ATOM 724 O O . SER A 1 94 ? 2.929 -9.662 -13.270 1.00 85.44 94 SER A O 1
ATOM 726 N N . ARG A 1 95 ? 1.317 -9.803 -14.838 1.00 83.56 95 ARG A N 1
ATOM 727 C CA . ARG A 1 95 ? 0.187 -9.835 -13.892 1.00 83.56 95 ARG A CA 1
ATOM 728 C C . ARG A 1 95 ? 0.270 -11.020 -12.927 1.00 83.56 95 ARG A C 1
ATOM 730 O O . ARG A 1 95 ? -0.062 -10.879 -11.755 1.00 83.56 95 ARG A O 1
ATOM 737 N N . ASP A 1 96 ? 0.734 -12.168 -13.409 1.00 82.75 96 ASP A N 1
ATOM 738 C CA . ASP A 1 96 ? 0.888 -13.367 -12.583 1.00 82.75 96 ASP A CA 1
ATOM 739 C C . ASP A 1 96 ? 1.980 -13.174 -11.518 1.00 82.75 96 ASP A C 1
ATOM 741 O O . ASP A 1 96 ? 1.764 -13.425 -10.335 1.00 82.75 96 ASP A O 1
ATOM 745 N N . ALA A 1 97 ? 3.109 -12.571 -11.904 1.00 81.69 97 ALA A N 1
ATOM 746 C CA . ALA A 1 97 ? 4.173 -12.225 -10.968 1.00 81.69 97 ALA A CA 1
ATOM 747 C C . ALA A 1 97 ? 3.727 -11.169 -9.937 1.00 81.69 97 ALA A C 1
ATOM 749 O O . ALA A 1 97 ? 4.147 -11.223 -8.782 1.00 81.69 97 ALA A O 1
ATOM 750 N N . LEU A 1 98 ? 2.842 -10.238 -10.317 1.00 83.31 98 LEU A N 1
ATOM 751 C CA . LEU A 1 98 ? 2.238 -9.277 -9.387 1.00 83.31 98 LEU A CA 1
ATOM 752 C C . LEU A 1 98 ? 1.326 -9.947 -8.349 1.00 83.31 98 LEU A C 1
ATOM 754 O O . LEU A 1 98 ? 1.302 -9.510 -7.200 1.00 83.31 98 LEU A O 1
ATOM 758 N N . ARG A 1 99 ? 0.608 -11.015 -8.717 1.00 82.44 99 ARG A N 1
ATOM 759 C CA . ARG A 1 99 ? -0.241 -11.792 -7.793 1.00 82.44 99 ARG A CA 1
ATOM 760 C C . ARG A 1 99 ? 0.571 -12.446 -6.670 1.00 82.44 99 ARG A C 1
ATOM 762 O O . ARG A 1 99 ? 0.065 -12.608 -5.565 1.00 82.44 99 ARG A O 1
ATOM 769 N N . GLY A 1 100 ? 1.832 -12.789 -6.933 1.00 78.31 100 GLY A N 1
ATOM 770 C CA . GLY A 1 100 ? 2.750 -13.345 -5.936 1.00 78.31 100 GLY A CA 1
ATOM 771 C C . GLY A 1 100 ? 3.260 -12.336 -4.898 1.00 78.31 100 GLY A C 1
ATOM 772 O O . GLY A 1 100 ? 3.927 -12.729 -3.941 1.00 78.31 100 GLY A O 1
ATOM 773 N N . ILE A 1 101 ? 2.970 -11.040 -5.058 1.00 83.75 101 ILE A N 1
ATOM 774 C CA . ILE A 1 101 ? 3.457 -9.990 -4.161 1.00 83.75 101 ILE A CA 1
ATOM 775 C C . ILE A 1 101 ? 2.532 -9.830 -2.952 1.00 83.75 101 ILE A C 1
ATOM 777 O O . ILE A 1 101 ? 1.330 -9.583 -3.069 1.00 83.75 101 ILE A O 1
ATOM 781 N N . SER A 1 102 ? 3.123 -9.874 -1.757 1.00 73.31 102 SER A N 1
ATOM 782 C CA . SER A 1 102 ? 2.398 -9.683 -0.500 1.00 73.31 102 SER A CA 1
ATOM 783 C C . SER A 1 102 ? 1.678 -8.323 -0.443 1.00 73.31 102 SER A C 1
ATOM 785 O O . SER A 1 102 ? 2.287 -7.252 -0.563 1.00 73.31 102 SER A O 1
ATOM 787 N N . GLY A 1 103 ? 0.357 -8.370 -0.251 1.00 70.50 103 GLY A N 1
ATOM 788 C CA . GLY A 1 103 ? -0.516 -7.193 -0.180 1.00 70.50 103 GLY A CA 1
ATOM 789 C C . GLY A 1 103 ? -1.205 -6.8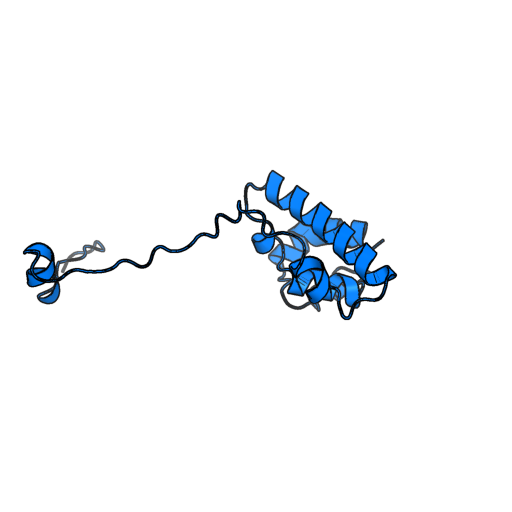05 -1.496 1.00 70.50 103 GLY A C 1
ATOM 790 O O . GLY A 1 103 ? -1.972 -5.837 -1.501 1.00 70.50 103 GLY A O 1
ATOM 791 N N . ILE A 1 104 ? -0.987 -7.555 -2.584 1.00 80.50 104 ILE A N 1
ATOM 792 C CA . ILE A 1 104 ? -1.742 -7.424 -3.838 1.00 80.50 104 ILE A CA 1
ATOM 793 C C . ILE A 1 104 ? -2.807 -8.523 -3.895 1.00 80.50 104 ILE A C 1
ATOM 795 O O . ILE A 1 104 ? -2.508 -9.685 -4.133 1.00 80.50 104 ILE A O 1
ATOM 799 N N . GLY A 1 105 ? -4.065 -8.149 -3.654 1.00 80.50 105 GLY A N 1
ATOM 800 C CA . GLY A 1 105 ? -5.215 -9.019 -3.916 1.00 80.50 105 GLY A CA 1
ATOM 801 C C . GLY A 1 105 ? -5.765 -8.823 -5.330 1.00 80.50 105 GLY A C 1
ATOM 802 O O . GLY A 1 105 ? -5.504 -7.796 -5.959 1.00 80.50 105 GLY A O 1
ATOM 803 N N . ASP A 1 106 ? -6.595 -9.759 -5.787 1.00 75.88 106 ASP A N 1
ATOM 804 C CA . ASP A 1 106 ? -7.161 -9.793 -7.146 1.00 75.88 106 ASP A CA 1
ATOM 805 C C . ASP A 1 106 ? -7.849 -8.482 -7.545 1.00 75.88 106 ASP A C 1
ATOM 807 O O . ASP A 1 106 ? -7.599 -7.947 -8.620 1.00 75.88 106 ASP A O 1
ATOM 811 N N . ALA A 1 107 ? -8.619 -7.880 -6.635 1.00 78.00 107 ALA A N 1
ATOM 812 C CA . ALA A 1 107 ? -9.283 -6.600 -6.887 1.00 78.00 107 ALA A CA 1
ATOM 813 C C . ALA A 1 107 ? -8.301 -5.440 -7.150 1.00 78.00 107 ALA A C 1
ATOM 815 O O . ALA A 1 107 ? -8.592 -4.543 -7.940 1.00 78.00 107 ALA A O 1
ATOM 816 N N . LYS A 1 108 ? -7.132 -5.437 -6.492 1.00 79.56 108 LYS A N 1
ATOM 817 C CA . LYS A 1 108 ? -6.091 -4.421 -6.715 1.00 79.56 108 LYS A CA 1
ATOM 818 C C . LYS A 1 108 ? -5.280 -4.720 -7.970 1.00 79.56 108 LYS A C 1
ATOM 820 O O . LYS A 1 108 ? -4.876 -3.783 -8.650 1.00 79.56 108 LYS A O 1
ATOM 825 N N . LEU A 1 109 ? -5.055 -5.997 -8.272 1.00 82.62 109 LEU A N 1
ATOM 826 C CA . LEU A 1 109 ? -4.359 -6.426 -9.479 1.00 82.62 109 LEU A CA 1
ATOM 827 C C . LEU A 1 109 ? -5.139 -6.049 -10.740 1.00 82.62 109 LEU A C 1
ATOM 829 O O . LEU A 1 109 ? -4.553 -5.501 -11.666 1.00 82.62 109 LEU A O 1
ATOM 833 N N . GLU A 1 110 ? -6.450 -6.275 -10.756 1.00 83.12 110 GLU A N 1
ATOM 834 C CA . GLU A 1 110 ? -7.294 -5.889 -11.891 1.00 83.12 110 GLU A CA 1
ATOM 835 C C . GLU A 1 110 ? -7.341 -4.370 -12.076 1.00 83.12 110 GLU A C 1
ATOM 837 O O . GLU A 1 110 ? -7.272 -3.874 -13.196 1.00 83.12 110 GLU A O 1
ATOM 842 N N . ARG A 1 111 ? -7.402 -3.611 -10.975 1.00 83.31 111 ARG A N 1
ATOM 843 C CA . ARG A 1 111 ? -7.513 -2.150 -11.044 1.00 83.31 111 ARG A CA 1
ATOM 844 C C . ARG A 1 111 ? -6.195 -1.446 -11.371 1.00 83.31 111 ARG A C 1
ATOM 846 O O . ARG A 1 111 ? -6.210 -0.445 -12.075 1.00 83.31 111 ARG A O 1
ATOM 853 N N . TYR A 1 112 ? -5.075 -1.931 -10.838 1.00 85.88 112 TYR A N 1
ATOM 854 C CA . TYR A 1 112 ? -3.790 -1.223 -10.890 1.00 85.88 112 TYR A CA 1
ATOM 855 C C . TYR A 1 112 ? -2.675 -1.991 -11.597 1.00 85.88 112 TYR A C 1
ATOM 857 O O . TYR A 1 112 ? -1.590 -1.444 -11.774 1.00 85.88 112 TYR A O 1
ATOM 865 N N . GLY A 1 113 ? -2.901 -3.247 -11.984 1.00 84.69 113 GLY A N 1
ATOM 866 C CA . GLY A 1 113 ? -1.862 -4.115 -12.533 1.00 84.69 113 GLY A CA 1
ATOM 867 C C . GLY A 1 113 ? -1.188 -3.523 -13.765 1.00 84.69 113 GLY A C 1
ATOM 868 O O . GLY A 1 113 ? 0.036 -3.474 -13.810 1.00 84.69 113 GLY A O 1
ATOM 869 N N . ASP A 1 114 ? -1.964 -2.998 -14.715 1.00 87.19 114 ASP A N 1
ATOM 870 C CA . ASP A 1 114 ? -1.409 -2.386 -15.931 1.00 87.19 114 ASP A CA 1
ATOM 871 C C . ASP A 1 114 ? -0.593 -1.125 -15.627 1.00 87.19 114 ASP A C 1
ATOM 873 O O . ASP A 1 114 ? 0.500 -0.952 -16.162 1.00 87.19 114 ASP A O 1
ATOM 877 N N . ALA A 1 115 ? -1.086 -0.273 -14.724 1.00 87.00 115 ALA A N 1
ATOM 878 C CA . ALA A 1 115 ? -0.391 0.948 -14.327 1.00 87.00 115 ALA A CA 1
ATOM 879 C C . ALA A 1 115 ? 0.941 0.633 -13.628 1.00 87.00 115 ALA A C 1
ATOM 881 O O . ALA A 1 115 ? 1.969 1.229 -13.942 1.00 87.00 115 ALA A O 1
ATOM 882 N N . VAL A 1 116 ? 0.945 -0.353 -12.727 1.00 86.81 116 VAL A N 1
ATOM 883 C CA . VAL A 1 116 ? 2.161 -0.806 -12.042 1.00 86.81 116 VAL A CA 1
ATOM 884 C C . VAL A 1 116 ? 3.147 -1.428 -13.031 1.00 86.81 116 VAL A C 1
ATOM 886 O O . VAL A 1 116 ? 4.330 -1.101 -12.975 1.00 86.81 116 VAL A O 1
ATOM 889 N N . LEU A 1 117 ? 2.690 -2.270 -13.965 1.00 87.56 117 LEU A N 1
ATOM 890 C CA . LEU A 1 117 ? 3.557 -2.853 -14.997 1.00 87.56 117 LEU A CA 1
ATOM 891 C C . LEU A 1 117 ? 4.168 -1.781 -15.905 1.00 87.56 117 LEU A C 1
ATOM 893 O O . LEU A 1 117 ? 5.351 -1.864 -16.215 1.00 87.56 117 LEU A O 1
ATOM 897 N N . ALA A 1 118 ? 3.412 -0.742 -16.265 1.00 87.06 118 ALA A N 1
ATOM 898 C CA . ALA A 1 118 ? 3.925 0.380 -17.051 1.00 87.06 118 ALA A CA 1
ATOM 899 C C . ALA A 1 118 ? 5.021 1.181 -16.320 1.00 87.06 118 ALA A C 1
ATOM 901 O O . ALA A 1 118 ? 5.890 1.768 -16.959 1.00 87.06 118 ALA A O 1
ATOM 902 N N . ILE A 1 119 ? 5.005 1.200 -14.984 1.00 85.56 119 ILE A N 1
ATOM 903 C CA . ILE A 1 119 ? 6.042 1.846 -14.162 1.00 85.56 119 ILE A CA 1
ATOM 904 C C . ILE A 1 119 ? 7.249 0.929 -13.947 1.00 85.56 119 ILE A C 1
ATOM 906 O O . ILE A 1 119 ? 8.336 1.408 -13.639 1.00 85.56 119 ILE A O 1
ATOM 910 N N . LEU A 1 120 ? 7.073 -0.384 -14.060 1.00 82.38 120 LEU A N 1
ATOM 911 C CA . LEU A 1 120 ? 8.162 -1.351 -13.926 1.00 82.38 120 LEU A CA 1
ATOM 912 C C . LEU A 1 120 ? 8.888 -1.622 -15.252 1.00 82.38 120 LEU A C 1
ATOM 914 O O . LEU A 1 120 ? 10.018 -2.109 -15.208 1.00 82.38 120 LEU A O 1
ATOM 918 N N . ALA A 1 121 ? 8.264 -1.286 -16.385 1.00 74.62 121 ALA A N 1
ATOM 919 C CA . ALA A 1 121 ? 8.906 -1.185 -17.695 1.00 74.62 121 ALA A CA 1
ATOM 920 C C . ALA A 1 121 ? 9.914 -0.017 -17.750 1.00 74.62 121 ALA A C 1
ATOM 922 O O . ALA A 1 121 ? 10.901 -0.181 -18.498 1.00 74.62 121 ALA A O 1
#

Solvent-accessible surface area (backbone atoms only — not comparable to full-atom values): 7690 Å² total; per-residue (Å²): 137,75,99,57,100,74,85,74,86,55,83,80,44,55,46,42,77,69,67,77,40,90,80,87,75,82,77,81,74,74,76,79,82,82,68,92,73,81,78,62,69,67,57,70,80,42,69,90,47,54,74,70,30,44,55,43,34,52,56,53,50,52,50,39,48,51,54,15,58,75,70,74,45,62,40,62,74,80,52,41,72,69,35,47,48,49,46,30,72,66,57,45,90,44,71,69,52,44,57,73,38,71,90,46,49,71,77,51,42,75,76,41,37,68,6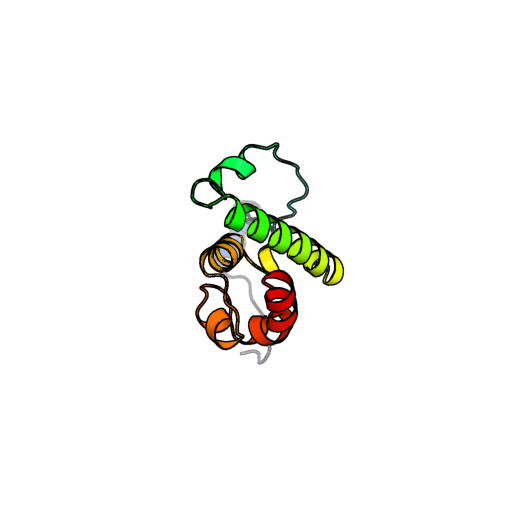3,54,42,65,71,66,104

Radius of gyration: 22.11 Å; Cα contacts (8 Å, |Δi|>4): 78; chains: 1; bounding box: 60×30×55 Å

Sequence (121 aa):
QGEWGVLAPTEAAKPVLRGEQQVMMREEVVARSAARRPSSAKKTATADLSEDQAATFERLREWRLGEAREQGVPPYVVFGDATLRALAVHRPASRDALRGISGIGDAKLERYGDAVLAILA

Foldseek 3Di:
DDPDPDDDDDPVCVCVVVVNDDDDDPPPCPPPPPDDDDDPVLCPLCVPPDPQLSVLLVLVQVVLVVVCVVVVHDSVVLPNSQQSSQCSVQLDLDLVSSCVGPPDDPVSSVVCVVVSNVSSD

Secondary structure (DSSP, 8-state):
--SS------TTHHHHHTTSS---PPP-------S---SSHHHHSSTT--HHHHHHHHHHHHHHHHHHHHTTS-HHHH--HHHHHHHHHH---SHHHHHTSTT--HHHHHHHHHHHHHHH-

Mean predicted aligned error: 14.41 Å

pLDDT: mean 78.15, std 13.92, range [42.38, 95.12]